Protein AF-0000000084674103 (afdb_homodimer)

Foldseek 3Di:
DPPPDDDPVNLVVLVVVQVVVCVVVVHRGDSVNSVVVVVVVCVVPPDPVNVVVVPDDPD/DPPPDDDPVRLVVLVVVQVVVCVVVVHRGDSVNSVVVVVVVCVVPPDPVNVVVVPDDPD

Secondary structure (DSSP, 8-state):
-------HHHHHHHHHHHHHHHHHHTS---HHHHHHHHHHHHHHH--HHHHHHHHS---/-------HHHHHHHHHHHHHHHHHHTS---HHHHHHHHHHHHHHH--HHHHHHHHS---

Organism: Aquipseudomonas alcaligenes (strain ATCC 14909 / DSM 50342 / CCUG 1425 / JCM 20561 / NBRC 14159 / NCIMB 9945 / NCTC 10367 / 1577) (NCBI:txid1215092)

Solvent-accessible surface area (backbone atoms only — not comparable to full-atom values): 6696 Å² total; per-residue (Å²): 125,82,75,63,71,68,54,69,71,63,46,50,53,36,44,51,50,15,50,51,37,17,65,74,61,74,38,91,48,50,47,59,58,39,43,53,49,21,36,53,46,10,65,74,64,63,45,72,70,52,36,49,58,68,64,42,74,84,121,125,83,74,60,69,69,54,68,72,62,45,51,52,35,44,51,48,16,50,52,37,18,65,75,62,74,37,92,48,50,46,59,56,40,43,52,50,20,36,52,44,10,66,73,64,63,45,72,69,53,37,48,57,68,62,42,74,84,122

pLDDT: mean 88.89, std 14.59, range [34.0, 97.44]

Sequence (118 aa):
MPTKHIDDETWRKVEKEAVKATIATKKSIKETEMLKWLILKGLEEITEEDFERMAKPKRMPTKHIDDETWRKVEKEAVKATIATKKSIKETEMLKWLILKGLEEITEEDFERMAKPKR

Structure (mmCIF, N/CA/C/O backbone):
data_AF-0000000084674103-model_v1
#
loop_
_entity.id
_entity.type
_entity.pdbx_description
1 polymer Repressor
#
loop_
_atom_site.group_PDB
_atom_site.id
_atom_site.type_symbol
_atom_site.label_atom_id
_atom_site.label_alt_id
_atom_site.label_comp_id
_atom_site.label_asym_id
_atom_site.label_entity_id
_atom_site.label_seq_id
_atom_site.pdbx_PDB_ins_code
_atom_site.Cartn_x
_atom_site.Cartn_y
_atom_site.Cartn_z
_atom_site.occupancy
_atom_site.B_iso_or_equiv
_atom_site.auth_seq_id
_atom_site.auth_comp_id
_atom_site.auth_asym_id
_atom_site.auth_atom_id
_atom_site.pdbx_PDB_model_num
ATOM 1 N N . MET A 1 1 ? 5.738 -5.02 18.578 1 34.66 1 MET A N 1
ATOM 2 C CA . MET A 1 1 ? 5.938 -4.562 17.203 1 34.66 1 MET A CA 1
ATOM 3 C C . MET A 1 1 ? 4.695 -3.85 16.672 1 34.66 1 MET A C 1
ATOM 5 O O . MET A 1 1 ? 3.57 -4.273 16.953 1 34.66 1 MET A O 1
ATOM 9 N N . PRO A 1 2 ? 4.566 -2.576 16.641 1 41.5 2 PRO A N 1
ATOM 10 C CA . PRO A 1 2 ? 3.357 -1.779 16.422 1 41.5 2 PRO A CA 1
ATOM 11 C C . PRO A 1 2 ? 2.512 -2.283 15.258 1 41.5 2 PRO A C 1
ATOM 13 O O . PRO A 1 2 ? 3.055 -2.689 14.227 1 41.5 2 PRO A O 1
ATOM 16 N N . THR A 1 3 ? 1.562 -3.105 15.555 1 46.31 3 THR A N 1
ATOM 17 C CA . THR A 1 3 ? 0.539 -3.613 14.648 1 46.31 3 THR A CA 1
ATOM 18 C C . THR A 1 3 ? 0.07 -2.518 13.695 1 46.31 3 THR A C 1
ATOM 20 O O . THR A 1 3 ? -0.374 -1.454 14.133 1 46.31 3 THR A O 1
ATOM 23 N N . LYS A 1 4 ? 0.9 -2.223 12.477 1 58.53 4 LYS A N 1
ATOM 24 C CA . LYS A 1 4 ? 0.664 -1.202 11.461 1 58.53 4 LYS A CA 1
ATOM 25 C C . LYS A 1 4 ? -0.77 -1.265 10.938 1 58.53 4 LYS A C 1
ATOM 27 O O . LYS A 1 4 ? -1.186 -2.275 10.367 1 58.53 4 LYS A O 1
ATOM 32 N N . HIS A 1 5 ? -1.764 -0.664 11.531 1 74.81 5 HIS A N 1
ATOM 33 C CA . HIS A 1 5 ? -3.215 -0.745 11.398 1 74.81 5 HIS A CA 1
ATOM 34 C C . HIS A 1 5 ? -3.658 -0.364 9.992 1 74.81 5 HIS A C 1
ATOM 36 O O . HIS A 1 5 ? -3.246 0.672 9.461 1 74.81 5 HIS A O 1
ATOM 42 N N . ILE A 1 6 ? -3.994 -1.284 9.172 1 85.81 6 ILE A N 1
ATOM 43 C CA . ILE A 1 6 ? -4.727 -1.067 7.934 1 85.81 6 ILE A CA 1
ATOM 44 C C . ILE A 1 6 ? -6.23 -1.168 8.195 1 85.81 6 ILE A C 1
ATOM 46 O O . ILE A 1 6 ? -6.695 -2.125 8.82 1 85.81 6 ILE A O 1
ATOM 50 N N . ASP A 1 7 ? -6.914 -0.143 7.785 1 87.44 7 ASP A N 1
ATOM 51 C CA . ASP A 1 7 ? -8.352 -0.154 8.016 1 87.44 7 ASP A CA 1
ATOM 52 C C . ASP A 1 7 ? -9.047 -1.205 7.152 1 87.44 7 ASP A C 1
ATOM 54 O O . ASP A 1 7 ? -8.5 -1.625 6.129 1 87.44 7 ASP A O 1
ATOM 58 N N . ASP A 1 8 ? -10.273 -1.547 7.613 1 87.94 8 ASP A N 1
ATOM 59 C CA . ASP A 1 8 ? -11.008 -2.639 6.98 1 87.94 8 ASP A CA 1
ATOM 60 C C . ASP A 1 8 ? -11.281 -2.33 5.512 1 87.94 8 ASP A C 1
ATOM 62 O O . ASP A 1 8 ? -11.188 -3.215 4.656 1 87.94 8 ASP A O 1
ATOM 66 N N . GLU A 1 9 ? -11.711 -1.164 5.215 1 91.81 9 GLU A N 1
ATOM 67 C CA . GLU A 1 9 ? -12.062 -0.775 3.854 1 91.81 9 GLU A CA 1
ATOM 68 C C . GLU A 1 9 ? -10.867 -0.91 2.914 1 91.81 9 GLU A C 1
ATOM 70 O O . GLU A 1 9 ? -10.984 -1.474 1.824 1 91.81 9 GLU A O 1
ATOM 75 N N . THR A 1 10 ? -9.742 -0.424 3.354 1 93.19 10 THR A N 1
ATOM 76 C CA . THR A 1 10 ? -8.516 -0.514 2.559 1 93.19 10 THR A CA 1
ATOM 77 C C . THR A 1 10 ? -8.078 -1.966 2.412 1 93.19 10 THR A C 1
ATOM 79 O O . THR A 1 10 ? -7.652 -2.387 1.332 1 93.19 10 THR A O 1
ATOM 82 N N . TRP A 1 11 ? -8.305 -2.725 3.484 1 91.31 11 TRP A N 1
ATOM 83 C CA . TRP A 1 11 ? -7.914 -4.129 3.443 1 91.31 11 TRP A CA 1
ATOM 84 C C . TRP A 1 11 ? -8.766 -4.906 2.447 1 91.31 11 TRP A C 1
ATOM 86 O O . TRP A 1 11 ? -8.258 -5.754 1.711 1 91.31 11 TRP A O 1
ATOM 96 N N . ARG A 1 12 ? -9.961 -4.629 2.406 1 93.56 12 ARG A N 1
ATOM 97 C CA . ARG A 1 12 ? -10.859 -5.297 1.466 1 93.56 12 ARG A CA 1
ATOM 98 C C . ARG A 1 12 ? -10.414 -5.066 0.027 1 93.56 12 ARG A C 1
ATOM 100 O O . ARG A 1 12 ? -10.5 -5.969 -0.809 1 93.56 12 ARG A O 1
ATOM 107 N N . LYS A 1 13 ? -9.945 -3.889 -0.245 1 96.56 13 LYS A N 1
ATOM 108 C CA . LYS A 1 13 ? -9.445 -3.574 -1.578 1 96.56 13 LYS A CA 1
ATOM 109 C C . LYS A 1 13 ? -8.203 -4.398 -1.909 1 96.56 13 LYS A C 1
ATOM 111 O O . LYS A 1 13 ? -8.039 -4.859 -3.041 1 96.56 13 LYS A O 1
ATOM 116 N N . VAL A 1 14 ? -7.406 -4.566 -0.885 1 95.69 14 VAL A N 1
ATOM 117 C CA . VAL A 1 14 ? -6.207 -5.379 -1.058 1 95.69 14 VAL A CA 1
ATOM 118 C C . VAL A 1 14 ? -6.598 -6.824 -1.355 1 95.69 14 VAL A C 1
ATOM 120 O O . VAL A 1 14 ? -6.062 -7.441 -2.279 1 95.69 14 VAL A O 1
ATOM 123 N N . GLU A 1 15 ? -7.535 -7.281 -0.594 1 95.62 15 GLU A N 1
ATOM 124 C CA . GLU A 1 15 ? -8.016 -8.641 -0.794 1 95.62 15 GLU A CA 1
ATOM 125 C C . GLU A 1 15 ? -8.57 -8.828 -2.201 1 95.62 15 GLU A C 1
ATOM 127 O O . GLU A 1 15 ? -8.266 -9.82 -2.869 1 95.62 15 GLU A O 1
ATOM 132 N N . L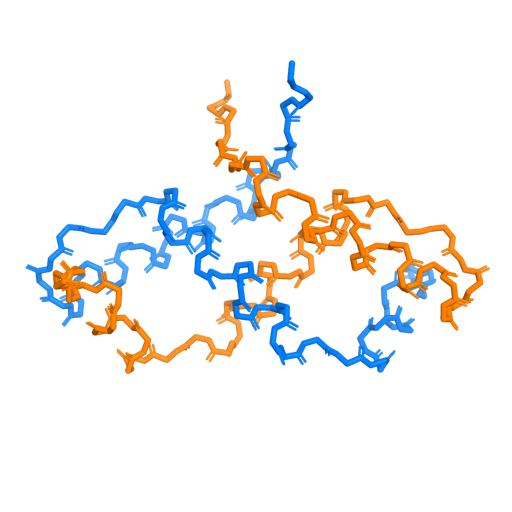YS A 1 16 ? -9.352 -7.879 -2.611 1 97.38 16 LYS A N 1
ATOM 133 C CA . LYS A 1 16 ? -9.953 -7.938 -3.939 1 97.38 16 LYS A CA 1
ATOM 134 C C . LYS A 1 16 ? -8.883 -7.953 -5.027 1 97.38 16 LYS A C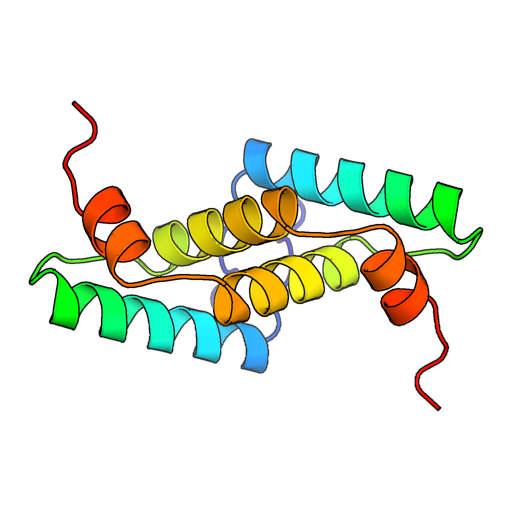 1
ATOM 136 O O . LYS A 1 16 ? -8.984 -8.711 -5.996 1 97.38 16 LYS A O 1
ATOM 141 N N . GLU A 1 17 ? -7.902 -7.164 -4.836 1 97.25 17 GLU A N 1
ATOM 142 C CA . GLU A 1 17 ? -6.828 -7.098 -5.824 1 97.25 17 GLU A CA 1
ATOM 143 C C . GLU A 1 17 ? -6.039 -8.406 -5.867 1 97.25 17 GLU A C 1
ATOM 145 O O . GLU A 1 17 ? -5.625 -8.852 -6.941 1 97.25 17 GLU A O 1
ATOM 150 N N . ALA A 1 18 ? -5.848 -9.016 -4.684 1 96.69 18 ALA A N 1
ATOM 151 C CA . ALA A 1 18 ? -5.156 -10.305 -4.621 1 96.69 18 ALA A CA 1
ATOM 152 C C . ALA A 1 18 ? -5.93 -11.375 -5.383 1 96.69 18 ALA A C 1
ATOM 154 O O . ALA A 1 18 ? -5.336 -12.195 -6.09 1 96.69 18 ALA A O 1
ATOM 155 N N . VAL A 1 19 ? -7.203 -11.328 -5.215 1 97.06 19 VAL A N 1
ATOM 156 C CA . VAL A 1 19 ? -8.062 -12.281 -5.914 1 97.06 19 VAL A CA 1
ATOM 157 C C . VAL A 1 19 ? -7.953 -12.07 -7.422 1 97.06 19 VAL A C 1
ATOM 159 O O . VAL A 1 19 ? -7.785 -13.023 -8.18 1 97.06 19 VAL A O 1
ATOM 162 N N . LYS A 1 20 ? -8.008 -10.766 -7.867 1 96.88 20 LYS A N 1
ATOM 163 C CA . LYS A 1 20 ? -7.875 -10.438 -9.281 1 96.88 20 LYS A CA 1
ATOM 164 C C . LYS A 1 20 ? -6.547 -10.945 -9.844 1 96.88 20 LYS A C 1
ATOM 166 O O . LYS A 1 20 ? -6.508 -11.531 -10.93 1 96.88 20 LYS A O 1
ATOM 171 N N . ALA A 1 21 ? -5.523 -10.727 -9.086 1 96.69 21 ALA A N 1
ATOM 172 C CA . ALA A 1 21 ? -4.191 -11.156 -9.508 1 96.69 21 ALA A CA 1
ATOM 173 C C . ALA A 1 21 ? -4.117 -12.68 -9.602 1 96.69 21 ALA A C 1
ATOM 175 O O . ALA A 1 21 ? -3.518 -13.219 -10.539 1 96.69 21 ALA A O 1
ATOM 176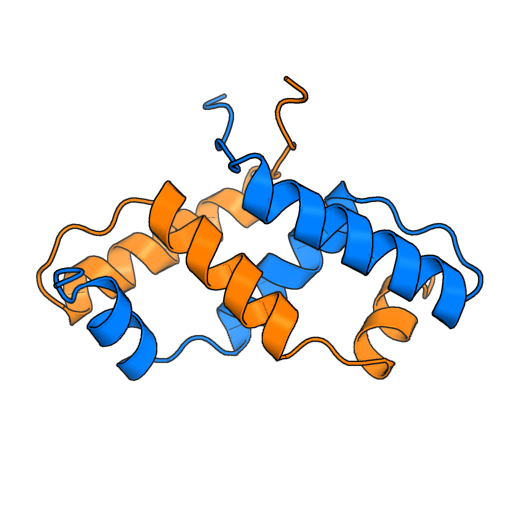 N N . THR A 1 22 ? -4.707 -13.352 -8.609 1 97.12 22 THR A N 1
ATOM 177 C CA . THR A 1 22 ? -4.727 -14.812 -8.594 1 97.12 22 THR A CA 1
ATOM 178 C C . THR A 1 22 ? -5.441 -15.359 -9.828 1 97.12 22 THR A C 1
ATOM 180 O O . THR A 1 22 ? -4.977 -16.312 -10.453 1 97.12 22 THR A O 1
ATOM 183 N N . ILE A 1 23 ? -6.547 -14.68 -10.141 1 96.69 23 ILE A N 1
ATOM 184 C CA . ILE A 1 23 ? -7.34 -15.094 -11.289 1 96.69 23 ILE A CA 1
ATOM 185 C C . ILE A 1 23 ? -6.562 -14.828 -12.578 1 96.69 23 ILE A C 1
ATOM 187 O O . ILE A 1 23 ? -6.5 -15.688 -13.461 1 96.69 23 ILE A O 1
ATOM 191 N N . ALA A 1 24 ? -5.898 -13.68 -12.688 1 95.31 24 ALA A N 1
ATOM 192 C CA . ALA A 1 24 ? -5.199 -13.258 -13.898 1 95.31 24 ALA A CA 1
ATOM 193 C C . ALA A 1 24 ? -3.971 -14.125 -14.156 1 95.31 24 ALA A C 1
ATOM 195 O O . ALA A 1 24 ? -3.645 -14.422 -15.305 1 95.31 24 ALA A O 1
ATOM 196 N N . THR A 1 25 ? -3.301 -14.578 -13.109 1 95.88 25 THR A N 1
ATOM 197 C CA . THR A 1 25 ? -2.025 -15.266 -13.258 1 95.88 25 THR A CA 1
ATOM 198 C C . THR A 1 25 ? -2.199 -16.766 -13.078 1 95.88 25 THR A C 1
ATOM 200 O O . THR A 1 25 ? -1.299 -17.547 -13.398 1 95.88 25 THR A O 1
ATOM 203 N N . LYS A 1 26 ? -3.393 -17.172 -12.477 1 95.5 26 LYS A N 1
ATOM 204 C CA . LYS A 1 26 ? -3.654 -18.562 -12.117 1 95.5 26 LYS A CA 1
ATOM 205 C C . LYS A 1 26 ? -2.666 -19.047 -11.062 1 95.5 26 LYS A C 1
ATOM 207 O O . LYS A 1 26 ? -2.326 -20.234 -11.031 1 95.5 26 LYS A O 1
ATOM 212 N N . LYS A 1 27 ? -2.119 -18.094 -10.32 1 95.12 27 LYS A N 1
ATOM 213 C CA . LYS A 1 27 ? -1.234 -18.391 -9.195 1 95.12 2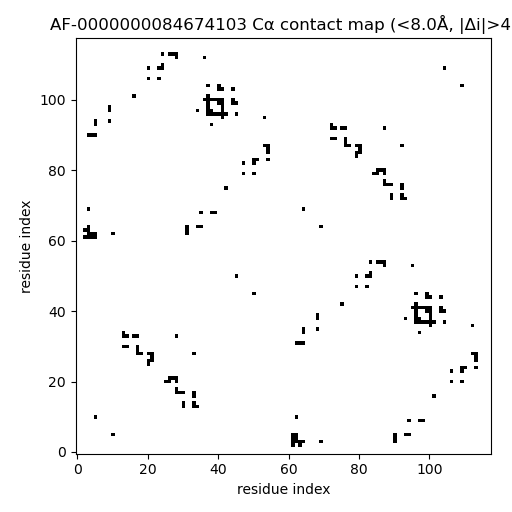7 LYS A CA 1
ATOM 214 C C . LYS A 1 27 ? -1.775 -17.781 -7.902 1 95.12 27 LYS A C 1
ATOM 216 O O . LYS A 1 27 ? -2.346 -16.688 -7.914 1 95.12 27 LYS A O 1
ATOM 221 N N . SER A 1 28 ? -1.584 -18.516 -6.859 1 94.31 28 SER A N 1
ATOM 222 C CA . SER A 1 28 ? -2.07 -18.047 -5.57 1 94.31 28 SER A CA 1
ATOM 223 C C . SER A 1 28 ? -1.268 -16.844 -5.082 1 94.31 28 SER A C 1
ATOM 225 O O . SER A 1 28 ? -0.062 -16.953 -4.848 1 94.31 28 SER A O 1
ATOM 227 N N . ILE A 1 29 ? -1.884 -15.781 -4.984 1 93.75 29 ILE A N 1
ATOM 228 C CA . ILE A 1 29 ? -1.247 -14.57 -4.465 1 93.75 29 ILE A CA 1
ATOM 229 C C . ILE A 1 29 ? -1.799 -14.258 -3.076 1 93.75 29 ILE A C 1
ATOM 231 O O . ILE A 1 29 ? -3.002 -14.039 -2.914 1 93.75 29 ILE A O 1
ATOM 235 N N . LYS A 1 30 ? -0.941 -14.266 -2.186 1 92.56 30 LYS A N 1
ATOM 236 C CA . LYS A 1 30 ? -1.366 -13.969 -0.822 1 92.56 30 LYS A CA 1
ATOM 237 C C . LYS A 1 30 ? -1.675 -12.484 -0.655 1 92.56 30 LYS A C 1
ATOM 239 O O . LYS A 1 30 ? -1.04 -11.633 -1.288 1 92.56 30 LYS A O 1
ATOM 244 N N . GLU A 1 31 ? -2.578 -12.156 0.229 1 93.12 31 GLU A N 1
ATOM 245 C CA . GLU A 1 31 ? -2.977 -10.773 0.486 1 93.12 31 GLU A CA 1
ATOM 246 C C . GLU A 1 31 ? -1.804 -9.953 1.017 1 93.12 31 GLU A C 1
ATOM 248 O O . GLU A 1 31 ? -1.653 -8.781 0.667 1 93.12 31 GLU A O 1
ATOM 253 N N . THR A 1 32 ? -0.999 -10.57 1.859 1 92 32 THR A N 1
ATOM 254 C CA . THR A 1 32 ? 0.14 -9.852 2.426 1 92 32 THR A CA 1
ATOM 255 C C . THR A 1 32 ? 1.157 -9.508 1.341 1 92 32 THR A C 1
ATOM 257 O O . THR A 1 32 ? 1.82 -8.477 1.41 1 92 32 THR A O 1
ATOM 260 N N . GLU A 1 33 ? 1.306 -10.375 0.416 1 92.12 33 GLU A N 1
ATOM 261 C CA . GLU A 1 33 ? 2.166 -10.102 -0.731 1 92.12 33 GLU A CA 1
ATOM 262 C C . GLU A 1 33 ? 1.608 -8.969 -1.583 1 92.12 33 GLU A C 1
ATOM 264 O O . GLU A 1 33 ? 2.354 -8.078 -2.012 1 92.12 33 GLU A O 1
ATOM 269 N N . MET A 1 34 ? 0.343 -9.031 -1.854 1 95.38 34 MET A N 1
ATOM 270 C CA . MET A 1 34 ? -0.319 -7.969 -2.602 1 95.38 34 MET A CA 1
ATOM 271 C C . MET A 1 34 ? -0.163 -6.629 -1.892 1 95.38 34 MET A C 1
ATOM 273 O O . MET A 1 34 ? 0.138 -5.617 -2.527 1 95.38 34 MET A O 1
ATOM 277 N N . LEU A 1 35 ? -0.345 -6.758 -0.613 1 94.31 35 LEU A N 1
ATOM 278 C CA . LEU A 1 35 ? -0.187 -5.551 0.19 1 94.31 35 LEU A CA 1
ATOM 279 C C . LEU A 1 35 ? 1.197 -4.941 -0.011 1 94.31 35 LEU A C 1
ATOM 281 O O . LEU A 1 35 ? 1.32 -3.74 -0.271 1 94.31 35 LEU A O 1
ATOM 285 N N . LYS A 1 36 ? 2.201 -5.711 0.131 1 94.25 36 LYS A N 1
ATOM 286 C CA . LYS A 1 36 ? 3.576 -5.25 -0.04 1 94.25 36 LYS A CA 1
ATOM 287 C C . LYS A 1 36 ? 3.777 -4.621 -1.417 1 94.25 36 LYS A C 1
ATOM 289 O O . LYS A 1 36 ? 4.363 -3.543 -1.534 1 94.25 36 LYS A O 1
ATOM 294 N N . TRP A 1 37 ? 3.24 -5.238 -2.432 1 95.62 37 TRP A N 1
ATOM 295 C CA . TRP A 1 37 ? 3.396 -4.758 -3.799 1 95.62 37 TRP A CA 1
ATOM 296 C C . TRP A 1 37 ? 2.697 -3.416 -3.986 1 95.62 37 TRP A C 1
ATOM 298 O O . TRP A 1 37 ? 3.221 -2.523 -4.656 1 95.62 37 TRP A O 1
ATOM 308 N N . LEU A 1 38 ? 1.561 -3.318 -3.432 1 97.06 38 LEU A N 1
ATOM 309 C CA . LEU A 1 38 ? 0.821 -2.064 -3.543 1 97.06 38 LEU A CA 1
ATOM 310 C C . LEU A 1 38 ? 1.576 -0.927 -2.865 1 97.06 38 LEU A C 1
ATOM 312 O O . LEU A 1 38 ? 1.644 0.183 -3.398 1 97.06 38 LEU A O 1
ATOM 316 N N . ILE A 1 39 ? 2.088 -1.202 -1.727 1 96.5 39 ILE A N 1
ATOM 317 C CA . ILE A 1 39 ? 2.85 -0.188 -1.005 1 96.5 39 ILE A CA 1
ATOM 318 C C . ILE A 1 39 ? 4.078 0.211 -1.818 1 96.5 39 ILE A C 1
ATOM 320 O O . ILE A 1 39 ? 4.348 1.4 -2.002 1 96.5 39 ILE A O 1
ATOM 324 N N . LEU A 1 40 ? 4.801 -0.792 -2.373 1 96.5 40 LEU A N 1
ATOM 325 C CA . LEU A 1 40 ? 6.004 -0.523 -3.156 1 96.5 40 LEU A CA 1
ATOM 326 C C . LEU A 1 40 ? 5.664 0.269 -4.414 1 96.5 40 LEU A C 1
ATOM 328 O O . LEU A 1 40 ? 6.387 1.198 -4.781 1 96.5 40 LEU A O 1
ATOM 332 N N . LYS A 1 41 ? 4.617 -0.136 -4.984 1 96.75 41 LYS A N 1
ATOM 333 C CA . LYS A 1 41 ? 4.16 0.614 -6.148 1 96.75 41 LYS A CA 1
ATOM 334 C C . LYS A 1 41 ? 3.801 2.049 -5.773 1 96.75 41 LYS A C 1
ATOM 336 O O . LYS A 1 41 ? 4.133 2.988 -6.5 1 96.75 41 LYS A O 1
ATOM 341 N N . GLY A 1 42 ? 3.092 2.199 -4.68 1 97.31 42 GLY A N 1
ATOM 342 C CA . GLY A 1 42 ? 2.787 3.531 -4.18 1 97.31 42 GLY A CA 1
ATOM 343 C C . GLY A 1 42 ? 4.027 4.371 -3.932 1 97.31 42 GLY A C 1
ATOM 344 O O . GLY A 1 42 ? 4.055 5.555 -4.27 1 97.31 42 GLY A O 1
ATOM 345 N N . LEU A 1 43 ? 5.004 3.76 -3.404 1 97.38 43 LEU A N 1
ATOM 346 C CA . LEU A 1 43 ? 6.258 4.449 -3.117 1 97.38 43 LEU A CA 1
ATOM 347 C C . LEU A 1 43 ? 6.938 4.898 -4.406 1 97.38 43 LEU A C 1
ATOM 349 O O . LEU A 1 43 ? 7.602 5.938 -4.43 1 97.38 43 LEU A O 1
ATOM 353 N N . GLU A 1 44 ? 6.832 4.133 -5.414 1 95.94 44 GLU A N 1
ATOM 354 C CA . GLU A 1 44 ? 7.438 4.445 -6.707 1 95.94 44 GLU A CA 1
ATOM 355 C C . GLU A 1 44 ? 6.688 5.574 -7.41 1 95.94 44 GLU A C 1
ATOM 357 O O . GLU A 1 44 ? 7.277 6.336 -8.18 1 95.94 44 GLU A O 1
ATOM 362 N N . GLU A 1 45 ? 5.445 5.707 -7.117 1 95.88 45 GLU A N 1
ATOM 363 C CA . GLU A 1 45 ? 4.602 6.566 -7.941 1 95.88 45 GLU A CA 1
ATOM 364 C C . GLU A 1 45 ? 4.195 7.828 -7.184 1 95.88 45 GLU A C 1
ATOM 366 O O . GLU A 1 45 ? 3.717 8.789 -7.785 1 95.88 45 GLU A O 1
ATOM 371 N N . ILE A 1 46 ? 4.363 7.855 -5.922 1 95.56 46 ILE A N 1
ATOM 372 C CA . ILE A 1 46 ? 3.926 8.977 -5.098 1 95.56 46 ILE A CA 1
ATOM 373 C C . ILE A 1 46 ? 4.727 10.227 -5.461 1 95.56 46 ILE A C 1
ATOM 375 O O . ILE A 1 46 ? 5.93 10.148 -5.723 1 95.56 46 ILE A O 1
ATOM 379 N N . THR A 1 47 ? 4.047 11.359 -5.605 1 94.94 47 THR A N 1
ATOM 380 C CA . THR A 1 47 ? 4.66 12.633 -5.98 1 94.94 47 THR A CA 1
ATOM 381 C C . THR A 1 47 ? 4.434 13.68 -4.895 1 94.94 47 THR A C 1
ATOM 383 O O . THR A 1 47 ? 3.658 13.461 -3.963 1 94.94 47 THR A O 1
ATOM 386 N N . GLU A 1 48 ? 5.176 14.75 -5.105 1 92.56 48 GLU A N 1
ATOM 387 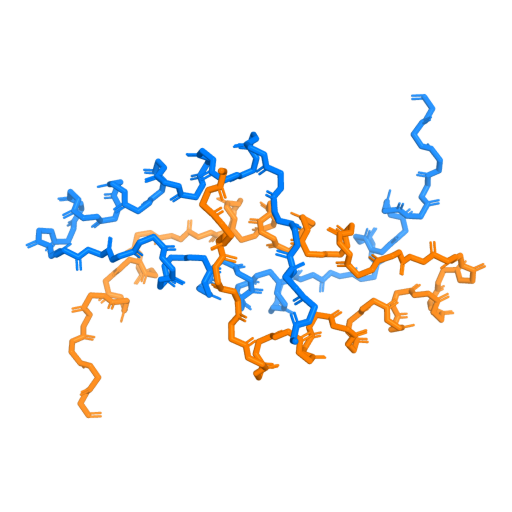C CA . GLU A 1 48 ? 4.988 15.852 -4.168 1 92.56 48 GLU A CA 1
ATOM 388 C C . GLU A 1 48 ? 3.553 16.375 -4.203 1 92.56 48 GLU A C 1
ATOM 390 O O . GLU A 1 48 ? 3.029 16.828 -3.188 1 92.56 48 GLU A O 1
ATOM 395 N N . GLU A 1 49 ? 3 16.328 -5.391 1 93.62 49 GLU A N 1
ATOM 396 C CA . GLU A 1 49 ? 1.598 16.719 -5.516 1 93.62 49 GLU A CA 1
ATOM 397 C C . GLU A 1 49 ? 0.706 15.859 -4.629 1 93.62 49 GLU A C 1
ATOM 399 O O . GLU A 1 49 ? -0.269 16.344 -4.055 1 93.62 49 GLU A O 1
ATOM 404 N N . ASP A 1 50 ? 1 14.586 -4.492 1 94 50 ASP A N 1
ATOM 405 C CA . ASP A 1 50 ? 0.251 13.688 -3.621 1 94 50 ASP A CA 1
ATOM 406 C C . ASP A 1 50 ? 0.398 14.086 -2.156 1 94 50 ASP A C 1
ATOM 408 O O . ASP A 1 50 ? -0.571 14.047 -1.396 1 94 50 ASP A O 1
ATOM 412 N N . PHE A 1 51 ? 1.61 14.477 -1.8 1 95.56 51 PHE A N 1
ATOM 413 C CA . PHE A 1 51 ? 1.841 14.938 -0.436 1 95.56 51 PHE A CA 1
ATOM 414 C C . PHE A 1 51 ? 0.899 16.078 -0.086 1 95.56 51 PHE A C 1
ATOM 416 O O . PHE A 1 51 ? 0.303 16.094 0.993 1 95.56 51 PHE A O 1
ATOM 423 N N . GLU A 1 52 ? 0.793 17.031 -0.987 1 92.81 52 GLU A N 1
ATOM 424 C CA . GLU A 1 52 ? -0.039 18.203 -0.77 1 92.81 52 GLU A CA 1
ATOM 425 C C . GLU A 1 52 ? -1.508 17.828 -0.612 1 92.81 52 GLU A C 1
ATOM 427 O O . GLU A 1 52 ? -2.23 18.422 0.185 1 92.81 52 GLU A O 1
ATOM 432 N N . ARG A 1 53 ? -1.854 16.844 -1.381 1 92.38 53 ARG A N 1
ATOM 433 C CA . ARG A 1 53 ? -3.232 16.375 -1.294 1 92.38 53 ARG A CA 1
ATOM 434 C C . ARG A 1 53 ? -3.5 15.711 0.054 1 92.38 53 ARG A C 1
ATOM 436 O O . ARG A 1 53 ? -4.598 15.828 0.601 1 92.38 53 ARG A O 1
ATOM 443 N N . MET A 1 54 ? -2.609 15.039 0.564 1 90.25 54 MET A N 1
ATOM 444 C CA . MET A 1 54 ? -2.732 14.367 1.854 1 90.25 54 MET A CA 1
ATOM 445 C C . MET A 1 54 ? -2.846 15.383 2.988 1 90.25 54 MET A C 1
ATOM 447 O O . MET A 1 54 ? -3.533 15.133 3.98 1 90.25 54 MET A O 1
ATOM 451 N N . ALA A 1 55 ? -2.053 16.406 2.787 1 90.44 55 ALA A N 1
ATOM 452 C CA . ALA A 1 55 ? -1.933 17.406 3.844 1 90.44 55 ALA A CA 1
ATOM 453 C C . ALA A 1 55 ? -3.141 18.328 3.854 1 90.44 55 ALA A C 1
ATOM 455 O O . ALA A 1 55 ? -3.336 19.094 4.801 1 90.44 55 ALA A O 1
ATOM 456 N N . LYS A 1 56 ? -3.801 18.297 2.77 1 85.5 56 LYS A N 1
ATOM 457 C CA . LYS A 1 56 ? -4.957 19.188 2.701 1 85.5 56 LYS A CA 1
ATOM 458 C C . LYS A 1 56 ? -6.066 18.719 3.637 1 85.5 56 LYS A C 1
ATOM 460 O O . LYS A 1 56 ? -6.359 17.531 3.711 1 85.5 56 LYS A O 1
ATOM 465 N N . PRO A 1 57 ? -6.5 19.625 4.383 1 73.12 57 PRO A N 1
ATOM 466 C CA . PRO A 1 57 ? -7.617 19.281 5.266 1 73.12 57 PRO A CA 1
ATOM 467 C C . PRO A 1 57 ? -8.844 18.781 4.5 1 73.12 57 PRO A C 1
ATOM 469 O O . PRO A 1 57 ? -9.086 19.219 3.371 1 73.12 57 PRO A O 1
ATOM 472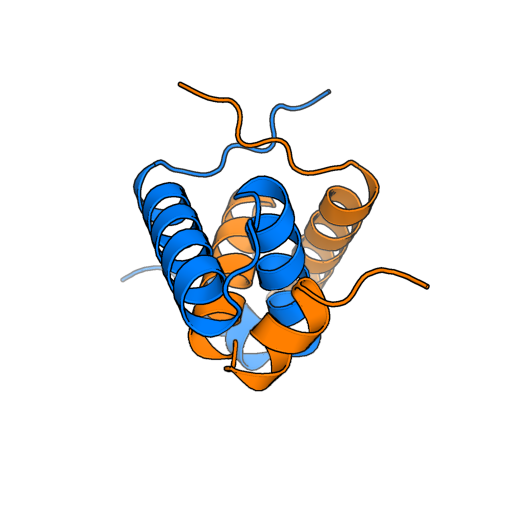 N N . LYS A 1 58 ? -9.227 17.516 4.723 1 59.91 58 LYS A N 1
ATOM 473 C CA . LYS A 1 58 ? -10.461 17.047 4.105 1 59.91 58 LYS A CA 1
ATOM 474 C C . LYS A 1 58 ? -11.594 18.047 4.301 1 59.91 58 LYS A C 1
ATOM 476 O O . LYS A 1 58 ? -11.977 18.344 5.438 1 59.91 58 LYS A O 1
ATOM 481 N N . ARG A 1 59 ? -11.688 18.953 3.453 1 51.81 59 ARG A N 1
ATOM 482 C CA . ARG A 1 59 ? -12.867 19.797 3.582 1 51.81 59 ARG A CA 1
ATOM 483 C C . ARG A 1 59 ? -14.148 18.953 3.514 1 51.81 59 ARG A C 1
ATOM 485 O O . ARG A 1 59 ? -14.188 17.938 2.834 1 51.81 59 ARG A O 1
ATOM 492 N N . MET B 1 1 ? -9.688 -9.055 14.578 1 34 1 MET B N 1
ATOM 493 C CA . MET B 1 1 ? -9.523 -8.273 13.359 1 34 1 MET B CA 1
ATOM 494 C C . MET B 1 1 ? -8.148 -8.523 12.742 1 34 1 MET B C 1
ATOM 496 O O . MET B 1 1 ? -7.145 -8.555 13.445 1 34 1 MET B O 1
ATOM 500 N N . PRO B 1 2 ? -7.887 -9.258 11.789 1 40.91 2 PRO B N 1
ATOM 501 C CA . PRO B 1 2 ? -6.605 -9.797 11.336 1 40.91 2 PRO B CA 1
ATOM 502 C C . PRO B 1 2 ? -5.547 -8.711 11.125 1 40.91 2 PRO B C 1
ATOM 504 O O . PRO B 1 2 ? -5.852 -7.637 10.609 1 40.91 2 PRO B O 1
ATOM 507 N N . THR B 1 3 ? -4.746 -8.422 12.117 1 46.09 3 THR B N 1
ATOM 508 C CA . THR B 1 3 ? -3.564 -7.57 12.109 1 46.09 3 THR B CA 1
ATOM 509 C C . THR B 1 3 ? -2.771 -7.762 10.82 1 46.09 3 THR B C 1
ATOM 511 O O . THR B 1 3 ? -2.367 -8.883 10.492 1 46.09 3 THR B O 1
ATOM 514 N N . LYS B 1 4 ? -3.283 -7.109 9.586 1 57.81 4 LYS B N 1
ATOM 515 C CA . LYS B 1 4 ? -2.711 -7.199 8.25 1 57.81 4 LYS B CA 1
ATOM 516 C C . LYS B 1 4 ? -1.212 -6.914 8.273 1 57.81 4 LYS B C 1
ATOM 518 O O . LYS B 1 4 ? -0.787 -5.828 8.68 1 57.81 4 LYS B O 1
ATOM 523 N N . HIS B 1 5 ? -0.353 -7.84 8.469 1 74.44 5 HIS B N 1
ATOM 524 C CA . HIS B 1 5 ? 1.074 -7.859 8.773 1 74.44 5 HIS B CA 1
ATOM 525 C C . HIS B 1 5 ? 1.873 -7.137 7.691 1 74.44 5 HIS B C 1
ATOM 527 O O . HIS B 1 5 ? 1.674 -7.383 6.5 1 74.44 5 HIS B O 1
ATOM 533 N N . ILE B 1 6 ? 2.281 -5.961 7.93 1 85.44 6 ILE B N 1
ATOM 534 C CA . ILE B 1 6 ? 3.305 -5.281 7.145 1 85.44 6 ILE B CA 1
ATOM 535 C C . ILE B 1 6 ? 4.684 -5.566 7.734 1 85.44 6 ILE B C 1
ATOM 537 O O . ILE B 1 6 ? 4.891 -5.43 8.938 1 85.44 6 ILE B O 1
ATOM 541 N N . ASP B 1 7 ? 5.539 -6.043 6.883 1 87.62 7 ASP B N 1
ATOM 542 C CA . ASP B 1 7 ? 6.875 -6.355 7.375 1 87.62 7 ASP B CA 1
ATOM 543 C C . ASP B 1 7 ? 7.637 -5.086 7.746 1 87.62 7 ASP B C 1
ATOM 545 O O . ASP B 1 7 ? 7.309 -3.996 7.273 1 87.62 7 ASP B O 1
ATOM 549 N N . ASP B 1 8 ? 8.672 -5.316 8.578 1 87.81 8 ASP B N 1
ATOM 550 C CA . ASP B 1 8 ? 9.414 -4.191 9.141 1 87.81 8 ASP B CA 1
ATOM 551 C C . ASP B 1 8 ? 10.047 -3.348 8.039 1 87.81 8 ASP B C 1
ATOM 553 O O . ASP B 1 8 ? 10.055 -2.117 8.125 1 87.81 8 ASP B O 1
ATOM 557 N N . GLU B 1 9 ? 10.656 -3.957 7.098 1 91.75 9 GLU B N 1
ATOM 558 C CA . GLU B 1 9 ? 11.344 -3.254 6.02 1 91.75 9 GLU B CA 1
ATOM 559 C C . GLU B 1 9 ? 10.391 -2.354 5.246 1 91.75 9 GLU B C 1
ATOM 561 O O . GLU B 1 9 ? 10.695 -1.187 4.992 1 91.75 9 GLU B O 1
ATOM 566 N N . THR B 1 10 ? 9.242 -2.893 4.922 1 93.25 10 THR B N 1
ATOM 567 C CA . THR B 1 10 ? 8.234 -2.127 4.199 1 93.25 10 THR B CA 1
ATOM 568 C C . THR B 1 10 ? 7.688 -0.999 5.07 1 93.25 10 THR B C 1
ATOM 570 O O . THR B 1 10 ? 7.48 0.117 4.59 1 93.25 10 THR B O 1
ATOM 573 N N . TRP B 1 11 ? 7.594 -1.316 6.355 1 91.12 11 TRP B N 1
ATOM 574 C CA . TRP B 1 11 ? 7.078 -0.302 7.27 1 91.12 11 TRP B CA 1
ATOM 575 C C . TRP B 1 11 ? 8.055 0.865 7.395 1 91.12 11 TRP B C 1
ATOM 577 O O . TRP B 1 11 ? 7.637 2.025 7.426 1 91.12 11 TRP B O 1
ATOM 587 N N . ARG B 1 12 ? 9.258 0.603 7.43 1 93.56 12 ARG B N 1
ATOM 588 C CA . ARG B 1 12 ? 10.266 1.65 7.523 1 93.56 12 ARG B CA 1
ATOM 589 C C . ARG B 1 12 ? 10.188 2.596 6.328 1 93.56 12 ARG B C 1
ATOM 591 O O . ARG B 1 12 ? 10.367 3.807 6.477 1 93.56 12 ARG B O 1
ATOM 598 N N . LYS B 1 13 ? 9.914 2.049 5.188 1 96.56 13 LYS B N 1
ATOM 599 C CA . LYS B 1 13 ? 9.766 2.865 3.986 1 96.56 13 LYS B CA 1
ATOM 600 C C . LYS B 1 13 ? 8.555 3.789 4.094 1 96.56 13 LYS B C 1
ATOM 602 O O . LYS B 1 13 ? 8.609 4.945 3.67 1 96.56 13 LYS B O 1
ATOM 607 N N . VAL B 1 14 ? 7.531 3.232 4.695 1 95.62 14 VAL B N 1
ATOM 608 C CA . VAL B 1 14 ? 6.328 4.027 4.902 1 95.62 14 VAL B CA 1
ATOM 609 C C . VAL B 1 14 ? 6.625 5.18 5.863 1 95.62 14 VAL B C 1
ATOM 611 O O . VAL B 1 14 ? 6.254 6.324 5.598 1 95.62 14 VAL B O 1
ATOM 614 N N . GLU B 1 15 ? 7.316 4.832 6.895 1 95.5 15 GLU B N 1
ATOM 615 C CA . GLU B 1 15 ? 7.688 5.848 7.879 1 95.5 15 GLU B CA 1
ATOM 616 C C . GLU B 1 15 ? 8.531 6.949 7.238 1 95.5 15 GLU B C 1
ATOM 618 O O . GLU B 1 15 ? 8.289 8.133 7.469 1 95.5 15 GLU B O 1
ATOM 623 N N . LYS B 1 16 ? 9.477 6.539 6.461 1 97.31 16 LYS B N 1
ATOM 624 C CA . LYS B 1 16 ? 10.359 7.488 5.789 1 97.31 16 LYS B CA 1
ATOM 625 C C . LYS B 1 16 ? 9.57 8.406 4.855 1 97.31 16 LYS B C 1
ATOM 627 O O . LYS B 1 16 ? 9.805 9.609 4.812 1 97.31 16 LYS B O 1
ATOM 632 N N . GLU B 1 17 ? 8.664 7.824 4.184 1 97.19 17 GLU B N 1
ATOM 633 C CA . GLU B 1 17 ? 7.859 8.617 3.254 1 97.19 17 GLU B CA 1
ATOM 634 C C . GLU B 1 17 ? 6.969 9.602 3.998 1 97.19 17 GLU B C 1
ATOM 636 O O . GLU B 1 17 ? 6.766 10.727 3.543 1 97.19 17 GLU B O 1
ATOM 641 N N . ALA B 1 18 ? 6.449 9.156 5.164 1 96.62 18 ALA B N 1
ATOM 642 C CA . ALA B 1 18 ? 5.633 10.047 5.988 1 96.62 18 ALA B CA 1
ATOM 643 C C . ALA B 1 18 ? 6.441 11.25 6.465 1 96.62 18 ALA B C 1
ATOM 645 O O . ALA B 1 18 ? 5.941 12.375 6.473 1 96.62 18 ALA B O 1
ATOM 646 N N . VAL B 1 19 ? 7.645 10.977 6.816 1 96.94 19 VAL B N 1
ATOM 647 C CA . VAL B 1 19 ? 8.539 12.047 7.262 1 96.94 19 VAL B CA 1
ATOM 648 C C . VAL B 1 19 ? 8.797 13.016 6.113 1 96.94 19 VAL B C 1
ATOM 650 O O . VAL B 1 19 ? 8.711 14.234 6.289 1 96.94 19 VAL B O 1
ATOM 653 N N . LYS B 1 20 ? 9.086 12.453 4.898 1 96.81 20 LYS B N 1
ATOM 654 C CA . LYS B 1 20 ? 9.312 13.289 3.723 1 96.81 20 LYS B CA 1
ATOM 655 C C . LYS B 1 20 ? 8.102 14.172 3.43 1 96.81 20 LYS B C 1
ATOM 657 O O . LYS B 1 20 ? 8.25 15.367 3.154 1 96.81 20 LYS B O 1
ATOM 662 N N . ALA B 1 21 ? 6.965 13.586 3.521 1 96.62 21 ALA B N 1
ATOM 663 C CA . ALA B 1 21 ? 5.73 14.312 3.264 1 96.62 21 ALA B CA 1
ATOM 664 C C . ALA B 1 21 ? 5.516 15.414 4.301 1 96.62 21 ALA B C 1
ATOM 666 O O . ALA B 1 21 ? 5.098 16.531 3.963 1 96.62 21 ALA B O 1
ATOM 667 N N . THR B 1 22 ? 5.797 15.07 5.555 1 97.06 22 THR B N 1
ATOM 668 C CA . THR B 1 22 ? 5.656 16.047 6.637 1 97.06 22 THR B CA 1
ATOM 669 C C . THR B 1 22 ? 6.578 17.234 6.41 1 97.06 22 THR B C 1
ATOM 671 O O . THR B 1 22 ? 6.168 18.391 6.602 1 97.06 22 THR B O 1
ATOM 674 N N . ILE B 1 23 ? 7.785 16.906 5.973 1 96.62 23 ILE B N 1
ATOM 675 C CA . ILE B 1 23 ? 8.773 17.953 5.719 1 96.62 23 ILE B CA 1
ATOM 676 C C . ILE B 1 23 ? 8.336 18.797 4.527 1 96.62 23 ILE B C 1
ATOM 678 O O . ILE B 1 23 ? 8.398 20.031 4.574 1 96.62 23 ILE B O 1
ATOM 682 N N . ALA B 1 24 ? 7.848 18.156 3.482 1 95.19 24 ALA B N 1
ATOM 683 C CA . ALA B 1 24 ? 7.492 18.828 2.234 1 95.19 24 ALA B CA 1
ATOM 684 C C . ALA B 1 24 ? 6.27 19.734 2.42 1 95.19 24 ALA B C 1
ATOM 686 O O . ALA B 1 24 ? 6.188 20.812 1.833 1 95.19 24 ALA B O 1
ATOM 687 N N . THR B 1 25 ? 5.336 19.344 3.258 1 95.94 25 THR B N 1
ATOM 688 C CA . THR B 1 25 ? 4.059 20.047 3.373 1 95.94 25 THR B CA 1
ATOM 689 C C . THR B 1 25 ? 4.031 20.922 4.625 1 95.94 25 THR B C 1
ATOM 691 O O . THR B 1 25 ? 3.148 21.766 4.781 1 95.94 25 THR B O 1
ATOM 694 N N . LYS B 1 26 ? 4.992 20.609 5.574 1 95.5 26 LYS B N 1
ATOM 695 C CA . LYS B 1 26 ? 5.016 21.266 6.883 1 95.5 26 LYS B CA 1
ATOM 696 C C . LYS B 1 26 ? 3.766 20.922 7.688 1 95.5 26 LYS B C 1
ATOM 698 O O . LYS B 1 26 ? 3.299 21.734 8.492 1 95.5 26 LYS B O 1
ATOM 703 N N . LYS B 1 27 ? 3.164 19.781 7.352 1 95.12 27 LYS B N 1
ATOM 704 C CA . LYS B 1 27 ? 2.021 19.234 8.078 1 95.12 27 LYS B CA 1
ATOM 705 C C . LYS B 1 27 ? 2.318 17.828 8.594 1 95.12 27 LYS B C 1
ATOM 707 O O . LYS B 1 27 ? 3.006 17.047 7.93 1 95.12 27 LYS B O 1
ATOM 712 N N . SER B 1 28 ? 1.806 17.578 9.75 1 94.25 28 SER B N 1
ATOM 713 C CA . SER B 1 28 ? 2.031 16.266 10.344 1 94.25 28 SER B CA 1
ATOM 714 C C . SER B 1 28 ? 1.28 15.18 9.586 1 94.25 28 SER B C 1
ATOM 716 O O . SER B 1 28 ? 0.049 15.18 9.547 1 94.25 28 SER B O 1
ATOM 718 N N . ILE B 1 29 ? 1.957 14.336 9.008 1 93.69 29 ILE B N 1
ATOM 719 C CA . ILE B 1 29 ? 1.362 13.203 8.305 1 93.69 29 ILE B CA 1
ATOM 720 C C . ILE B 1 29 ? 1.622 11.922 9.094 1 93.69 29 ILE B C 1
ATOM 722 O O . ILE B 1 29 ? 2.775 11.547 9.32 1 93.69 29 ILE B O 1
ATOM 726 N N . LYS B 1 30 ? 0.592 11.352 9.461 1 92.56 30 LYS B N 1
ATOM 727 C CA . LYS B 1 30 ? 0.732 10.109 10.219 1 92.56 30 LYS B CA 1
ATOM 728 C C . LYS B 1 30 ? 1.143 8.953 9.312 1 92.56 30 LYS B C 1
ATOM 730 O O . LYS B 1 30 ? 0.771 8.922 8.141 1 92.56 30 LYS B O 1
ATOM 735 N N . GLU B 1 31 ? 1.843 7.988 9.852 1 93 31 GLU B N 1
ATOM 736 C CA . GLU B 1 31 ? 2.311 6.828 9.102 1 93 31 GLU B CA 1
ATOM 737 C C . GLU B 1 31 ? 1.141 6.008 8.562 1 93 31 GLU B C 1
ATOM 739 O O . GLU B 1 31 ? 1.196 5.5 7.441 1 93 31 GLU B O 1
ATOM 744 N N . THR B 1 32 ? 0.108 5.914 9.367 1 91.94 32 THR B N 1
ATOM 745 C CA . THR B 1 32 ? -1.049 5.133 8.938 1 91.94 32 THR B CA 1
ATOM 746 C C . THR B 1 32 ? -1.75 5.805 7.762 1 91.94 32 THR B C 1
ATOM 748 O O . THR B 1 32 ? -2.309 5.125 6.895 1 91.94 32 THR B O 1
ATOM 751 N N . GLU B 1 33 ? -1.768 7.066 7.766 1 92.12 33 GLU B N 1
ATOM 752 C CA . GLU B 1 33 ? -2.309 7.816 6.633 1 92.12 33 GLU B CA 1
ATOM 753 C C . GLU B 1 33 ? -1.459 7.617 5.383 1 92.12 33 GLU B C 1
ATOM 755 O O . GLU B 1 33 ? -1.992 7.414 4.289 1 92.12 33 GLU B O 1
ATOM 760 N N . MET B 1 34 ? -0.189 7.738 5.543 1 95.19 34 MET B N 1
ATOM 761 C CA . MET B 1 34 ? 0.732 7.5 4.438 1 95.19 34 MET B CA 1
ATOM 762 C C . MET B 1 34 ? 0.556 6.094 3.875 1 95.19 34 MET B C 1
ATOM 764 O O . MET B 1 34 ? 0.511 5.906 2.656 1 95.19 34 MET B O 1
ATOM 768 N N . LEU B 1 35 ? 0.431 5.219 4.824 1 94.38 35 LEU B N 1
ATOM 769 C CA . LEU B 1 35 ? 0.218 3.836 4.422 1 94.38 35 LEU B CA 1
ATOM 770 C C . LEU B 1 35 ? -1.015 3.713 3.531 1 94.38 35 LEU B C 1
ATOM 772 O O . LEU B 1 35 ? -0.954 3.107 2.459 1 94.38 35 LEU B O 1
ATOM 776 N N . LYS B 1 36 ? -2.094 4.238 3.969 1 94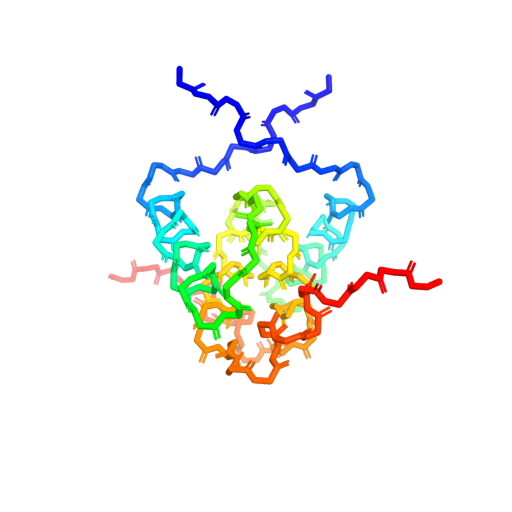.25 36 LYS B N 1
ATOM 777 C CA . LYS B 1 36 ? -3.338 4.191 3.209 1 94.25 36 LYS B CA 1
ATOM 778 C C . LYS B 1 36 ? -3.158 4.801 1.821 1 94.25 36 LYS B C 1
ATOM 780 O O . LYS B 1 36 ? -3.584 4.219 0.821 1 94.25 36 LYS B O 1
ATOM 785 N N . TRP B 1 37 ? -2.465 5.898 1.746 1 95.56 37 TRP B N 1
ATOM 786 C CA . TRP B 1 37 ? -2.254 6.594 0.48 1 95.56 37 TRP B CA 1
ATOM 787 C C . TRP B 1 37 ? -1.396 5.758 -0.464 1 95.56 37 TRP B C 1
ATOM 789 O O . TRP B 1 37 ? -1.66 5.699 -1.667 1 95.56 37 TRP B O 1
ATOM 799 N N . LEU B 1 38 ? -0.416 5.16 0.074 1 97.06 38 LEU B N 1
ATOM 800 C CA . LEU B 1 38 ? 0.454 4.324 -0.745 1 97.06 38 LEU B CA 1
ATOM 801 C C . LEU B 1 38 ? -0.315 3.137 -1.318 1 97.06 38 LEU 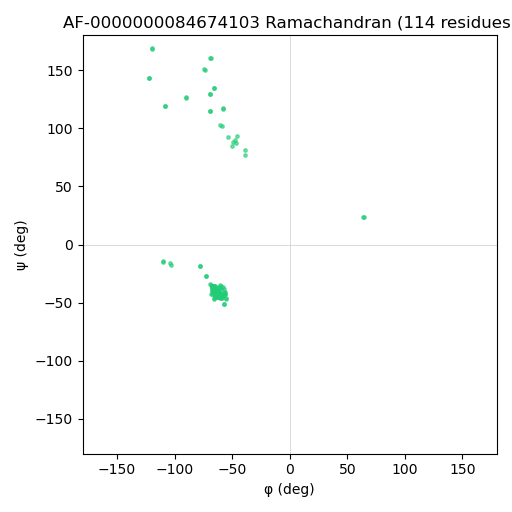B C 1
ATOM 803 O O . LEU B 1 38 ? -0.145 2.789 -2.49 1 97.06 38 LEU B O 1
ATOM 807 N N . ILE B 1 39 ? -1.102 2.545 -0.499 1 96.5 39 ILE B N 1
ATOM 808 C CA . ILE B 1 39 ? -1.899 1.411 -0.955 1 96.5 39 ILE B CA 1
ATOM 809 C C . ILE B 1 39 ? -2.857 1.864 -2.055 1 96.5 39 ILE B C 1
ATOM 811 O O . ILE B 1 39 ? -2.955 1.225 -3.104 1 96.5 39 ILE B O 1
ATOM 815 N N . LEU B 1 40 ? -3.547 3.023 -1.844 1 96.44 40 LEU B N 1
ATOM 816 C CA . LEU B 1 40 ? -4.5 3.537 -2.818 1 96.44 40 LEU B CA 1
ATOM 817 C C . LEU B 1 40 ? -3.805 3.893 -4.129 1 96.44 40 LEU B C 1
ATOM 819 O O . LEU B 1 40 ? -4.32 3.604 -5.211 1 96.44 40 LEU B O 1
ATOM 823 N N . LYS B 1 41 ? -2.699 4.48 -3.953 1 96.69 41 LYS B N 1
ATOM 824 C CA . LYS B 1 41 ? -1.909 4.781 -5.145 1 96.69 41 LYS B CA 1
ATOM 825 C C . LYS B 1 41 ? -1.502 3.504 -5.871 1 96.69 41 LYS B C 1
ATOM 827 O O . LYS B 1 41 ? -1.558 3.438 -7.102 1 96.69 41 LYS B O 1
ATOM 832 N N . GLY B 1 42 ? -1.062 2.514 -5.102 1 97.31 42 GLY B N 1
ATOM 833 C CA . GLY B 1 42 ? -0.744 1.221 -5.688 1 97.31 42 GLY B CA 1
ATOM 834 C C . GLY B 1 42 ? -1.912 0.6 -6.434 1 97.31 42 GLY B C 1
ATOM 835 O O . GLY B 1 42 ? -1.739 0.055 -7.523 1 97.31 42 GLY B O 1
ATOM 836 N N . LEU B 1 43 ? -3.033 0.731 -5.875 1 97.44 43 LEU B N 1
ATOM 837 C CA . LEU B 1 43 ? -4.242 0.182 -6.48 1 97.44 43 LEU B CA 1
ATOM 838 C C . LEU B 1 43 ? -4.559 0.89 -7.797 1 97.44 43 LEU B C 1
ATOM 840 O O . LEU B 1 43 ? -5.09 0.276 -8.727 1 97.44 43 LEU B O 1
ATOM 844 N N . GLU B 1 44 ? -4.297 2.143 -7.852 1 95.88 44 GLU B N 1
ATOM 845 C CA . GLU B 1 44 ? -4.551 2.939 -9.047 1 95.88 44 GLU B CA 1
ATOM 846 C C . GLU B 1 44 ? -3.541 2.619 -10.148 1 95.88 44 GLU B C 1
ATOM 848 O O . GLU B 1 44 ? -3.854 2.729 -11.336 1 95.88 44 GLU B O 1
ATOM 853 N N . GLU B 1 45 ? -2.381 2.188 -9.781 1 95.81 45 GLU B N 1
ATOM 854 C CA . GLU B 1 45 ? -1.281 2.123 -10.742 1 95.81 45 GLU B CA 1
ATOM 855 C C . GLU B 1 45 ? -0.93 0.677 -11.078 1 95.81 45 GLU B C 1
ATOM 857 O O . GLU B 1 45 ? -0.225 0.418 -12.062 1 95.81 45 GLU B O 1
ATOM 862 N N . ILE B 1 46 ? -1.39 -0.249 -10.336 1 95.62 46 ILE B N 1
ATOM 863 C CA . ILE B 1 46 ? -1.041 -1.652 -10.523 1 95.62 46 ILE B CA 1
ATOM 864 C C . ILE B 1 46 ? -1.603 -2.145 -11.859 1 95.62 46 ILE B C 1
ATOM 866 O O . ILE B 1 46 ? -2.715 -1.776 -12.242 1 95.62 46 ILE B O 1
ATOM 870 N N . THR B 1 47 ? -0.78 -2.873 -12.625 1 95.06 47 THR B N 1
ATOM 871 C CA . THR B 1 47 ? -1.156 -3.387 -13.938 1 95.06 47 THR B CA 1
ATOM 872 C C . THR B 1 47 ? -1.08 -4.91 -13.961 1 95.06 47 THR B C 1
ATOM 874 O O . THR B 1 47 ? -0.566 -5.527 -13.031 1 95.06 47 THR B O 1
ATOM 877 N N . GLU B 1 48 ? -1.651 -5.398 -15.039 1 92.62 48 GLU B N 1
ATOM 878 C CA . GLU B 1 48 ? -1.575 -6.848 -15.211 1 92.62 48 GLU B CA 1
ATOM 879 C C . GLU B 1 48 ? -0.125 -7.32 -15.281 1 92.62 48 GLU B C 1
ATOM 881 O O . GLU B 1 48 ? 0.191 -8.43 -14.852 1 92.62 48 GLU B O 1
ATOM 886 N N . GLU B 1 49 ? 0.681 -6.48 -15.891 1 93.75 49 GLU B N 1
ATOM 887 C CA . GLU B 1 49 ? 2.105 -6.801 -15.93 1 93.75 49 GLU B CA 1
ATOM 888 C C . GLU B 1 49 ? 2.672 -6.973 -14.523 1 93.75 49 GLU B C 1
ATOM 890 O O . GLU B 1 49 ? 3.527 -7.832 -14.289 1 93.75 49 GLU B O 1
ATOM 895 N N . ASP B 1 50 ? 2.244 -6.176 -13.57 1 94.25 50 ASP B N 1
ATOM 896 C CA . ASP B 1 50 ? 2.672 -6.297 -12.18 1 94.25 50 ASP B CA 1
ATOM 897 C C . ASP B 1 50 ? 2.223 -7.625 -11.578 1 94.25 50 ASP B C 1
ATOM 899 O O . ASP B 1 50 ? 2.971 -8.266 -10.836 1 94.25 50 ASP B O 1
ATOM 903 N N . PHE B 1 51 ? 0.999 -8.016 -11.906 1 95.81 51 PHE B N 1
ATOM 904 C CA . PHE B 1 51 ? 0.5 -9.297 -11.43 1 95.81 51 PHE B CA 1
ATOM 905 C C . PHE B 1 51 ? 1.445 -10.43 -11.828 1 95.81 51 PHE B C 1
ATOM 907 O O . PHE B 1 51 ? 1.768 -11.289 -11.016 1 95.81 51 PHE B O 1
ATOM 914 N N . GLU B 1 52 ? 1.855 -10.414 -13.07 1 92.94 52 GLU B N 1
ATOM 915 C CA . GLU B 1 52 ? 2.73 -11.453 -13.602 1 92.94 52 GLU B CA 1
ATOM 916 C C . GLU B 1 52 ? 4.074 -11.469 -12.875 1 92.94 52 GLU B C 1
ATOM 918 O O . GLU B 1 52 ? 4.648 -12.531 -12.648 1 92.94 52 GLU B O 1
ATOM 923 N N . ARG B 1 53 ? 4.488 -10.273 -12.578 1 92.69 53 ARG B N 1
ATOM 924 C CA . ARG B 1 53 ? 5.75 -10.172 -11.852 1 92.69 53 ARG B CA 1
ATOM 925 C C . ARG B 1 53 ? 5.625 -10.742 -10.445 1 92.69 53 ARG B C 1
ATOM 927 O O . ARG B 1 53 ? 6.574 -11.336 -9.93 1 92.69 53 ARG B O 1
ATOM 934 N N . MET B 1 54 ? 4.574 -10.57 -9.828 1 90.69 54 MET B N 1
ATOM 935 C CA . MET B 1 54 ? 4.32 -11.07 -8.477 1 90.69 54 MET B CA 1
ATOM 936 C C . MET B 1 54 ? 4.273 -12.602 -8.469 1 90.69 54 MET B C 1
ATOM 938 O O . MET B 1 54 ? 4.68 -13.227 -7.488 1 90.69 54 MET B O 1
ATOM 942 N N . ALA B 1 55 ? 3.658 -13.055 -9.523 1 90.88 55 ALA B N 1
ATOM 943 C CA . ALA B 1 55 ? 3.4 -14.492 -9.609 1 90.88 55 ALA B CA 1
ATOM 944 C C . ALA B 1 55 ? 4.66 -15.25 -10.008 1 90.88 55 ALA B C 1
ATOM 946 O O . ALA B 1 55 ? 4.707 -16.484 -9.914 1 90.88 55 ALA B O 1
ATOM 947 N N . LYS B 1 56 ? 5.551 -14.508 -10.547 1 85.62 56 LYS B N 1
ATOM 948 C CA . LYS B 1 56 ? 6.773 -15.18 -10.984 1 85.62 56 LYS B CA 1
ATOM 949 C C . LYS B 1 56 ? 7.594 -15.648 -9.781 1 85.62 56 LYS B C 1
ATOM 951 O O . LYS B 1 56 ? 7.754 -14.914 -8.805 1 85.62 56 LYS B O 1
ATOM 956 N N . PRO B 1 57 ? 7.934 -16.859 -9.875 1 73.38 57 PRO B N 1
ATOM 957 C CA . PRO B 1 57 ? 8.781 -17.375 -8.797 1 73.38 57 PRO B CA 1
ATOM 958 C C . PRO B 1 57 ? 10.086 -16.578 -8.641 1 73.38 57 PRO B C 1
ATOM 960 O O . PRO B 1 57 ? 10.625 -16.078 -9.633 1 73.38 57 PRO B O 1
ATOM 963 N N . LYS B 1 58 ? 10.281 -15.938 -7.469 1 60.19 58 LYS B N 1
ATOM 964 C CA . LYS B 1 58 ? 11.562 -15.273 -7.238 1 60.19 58 LYS B CA 1
ATOM 965 C C . LYS B 1 58 ? 12.727 -16.188 -7.59 1 60.19 58 LYS B C 1
ATOM 967 O O . LYS B 1 58 ? 12.852 -17.281 -7.035 1 60.19 58 LYS B O 1
ATOM 972 N N . ARG B 1 59 ? 13.133 -16.125 -8.766 1 51.59 59 ARG B N 1
ATOM 973 C CA . ARG B 1 59 ? 14.344 -16.891 -9.023 1 51.59 59 ARG B CA 1
ATOM 974 C C . ARG B 1 59 ? 15.492 -16.422 -8.141 1 51.59 59 ARG B C 1
ATOM 976 O O . ARG B 1 59 ? 15.578 -15.234 -7.801 1 51.59 59 ARG B O 1
#

Radius of gyration: 14.42 Å; Cα contacts (8 Å, |Δi|>4): 127; chains: 2; bounding box: 27×40×33 Å